Protein AF-A0A3Q8SM28-F1 (afdb_monomer_lite)

Sequence (86 aa):
GGGSRPRLSKEDLDNLQQQQEEQLGEPCGQELRLKINSRERMRMQDLNVAMDGLREVMPYAHGPSVRKLSKIATLLLARNYILMLN

Radius of gyration: 29.16 Å; chains: 1; bounding box: 51×29×84 Å

Secondary structure (DSSP, 8-state):
---PPPPPPHHHHHHHHHHHHHHT--HHHHHHHHHHHHHHHHHHHHHHHHHHHHHHTSTT--STTPPPPPHHHHHHHHHHHHHH--

InterPro domains:
  IPR011598 Myc-type, basic helix-loop-helix (bHLH) domain [PF00010] (33-85)
  IPR011598 Myc-type, basic helix-loop-helix (bHLH) domain [PS50888] (31-85)
  IPR011598 Myc-type, basic helix-loop-helix (bHLH) domain [SM00353] (37-85)
  IPR036638 Helix-loop-helix DNA-binding domain superfamily [G3DSA:4.10.280.10] (26-86)
  IPR036638 Helix-loop-helix DNA-binding domain superfamily [SSF47459] (30-85)
  IPR050359 Basic helix-loop-helix transcription factors [PTHR19290] (24-85)

pLDDT: mean 84.06, std 15.6, range [37.38, 98.56]

Organism: Lampetra planeri (NCBI:txid7750)

Foldseek 3Di:
DDDDDDDDDPVNVVVVVVVVVVVVPDPPPVVVVVVVVVVVVVVVVVVVVVLVVLLCPFPPSDDPPDDDDDSVRSVVRSVVVVVVVD

Structure (mmCIF, N/CA/C/O backbone):
data_AF-A0A3Q8SM28-F1
#
_entry.id   AF-A0A3Q8SM28-F1
#
loop_
_atom_site.group_PDB
_atom_site.id
_atom_site.type_symbol
_atom_site.label_atom_id
_atom_site.label_alt_id
_atom_site.label_comp_id
_atom_site.label_asym_id
_atom_site.label_entity_id
_atom_site.label_seq_id
_atom_site.pdbx_PDB_ins_code
_atom_site.Cartn_x
_atom_site.Cartn_y
_atom_site.Cartn_z
_atom_site.occupancy
_atom_site.B_iso_or_equiv
_atom_site.auth_seq_id
_atom_site.auth_comp_id
_atom_site.auth_asym_id
_atom_site.auth_atom_id
_atom_site.pdbx_PDB_model_num
ATOM 1 N N . GLY A 1 1 ? -15.661 -19.084 67.300 1.00 37.38 1 GLY A N 1
ATOM 2 C CA . GLY A 1 1 ? -16.991 -18.518 67.016 1.00 37.38 1 GLY A CA 1
ATOM 3 C C . GLY A 1 1 ? -16.988 -17.976 65.608 1.00 37.38 1 GLY A C 1
ATOM 4 O O . GLY A 1 1 ? -16.201 -17.083 65.332 1.00 37.38 1 GLY A O 1
ATOM 5 N N . GLY A 1 2 ? -17.769 -18.573 64.706 1.00 42.53 2 GLY A N 1
ATOM 6 C CA . GLY A 1 2 ? -17.872 -18.127 63.316 1.00 42.53 2 GLY A CA 1
ATOM 7 C C . GLY A 1 2 ? -18.866 -16.977 63.204 1.00 42.53 2 GLY A C 1
ATOM 8 O O . GLY A 1 2 ? -20.059 -17.178 63.414 1.00 42.53 2 GLY A O 1
ATOM 9 N N . GLY A 1 3 ? -18.377 -15.774 62.905 1.00 46.44 3 GLY A N 1
ATOM 10 C CA . GLY A 1 3 ? -19.232 -14.642 62.564 1.00 46.44 3 GLY A CA 1
ATOM 11 C C . GLY A 1 3 ? -19.911 -14.909 61.225 1.00 46.44 3 GLY A C 1
ATOM 12 O O . GLY A 1 3 ? -19.240 -14.988 60.196 1.00 46.44 3 GLY A O 1
ATOM 13 N N . SER A 1 4 ? -21.232 -15.076 61.237 1.00 54.66 4 SER A N 1
ATOM 14 C CA . SER A 1 4 ? -22.018 -15.116 60.005 1.00 54.66 4 SER A CA 1
ATOM 15 C C . SER A 1 4 ? -21.922 -13.747 59.342 1.00 54.66 4 SER A C 1
ATOM 17 O O . SER A 1 4 ? -22.335 -12.746 59.926 1.00 54.66 4 SER A O 1
ATOM 19 N N . ARG A 1 5 ? -21.332 -13.688 58.144 1.00 61.91 5 ARG A N 1
ATOM 20 C CA . ARG A 1 5 ? -21.337 -12.464 57.339 1.00 61.91 5 ARG A CA 1
ATOM 21 C C . ARG A 1 5 ? -22.794 -12.105 57.019 1.00 61.91 5 ARG A C 1
ATOM 23 O O . ARG A 1 5 ? -23.533 -13.000 56.602 1.00 61.91 5 ARG A O 1
ATOM 30 N N . PRO A 1 6 ? -23.216 -10.844 57.204 1.00 63.84 6 PRO A N 1
ATOM 31 C CA . PRO A 1 6 ? -24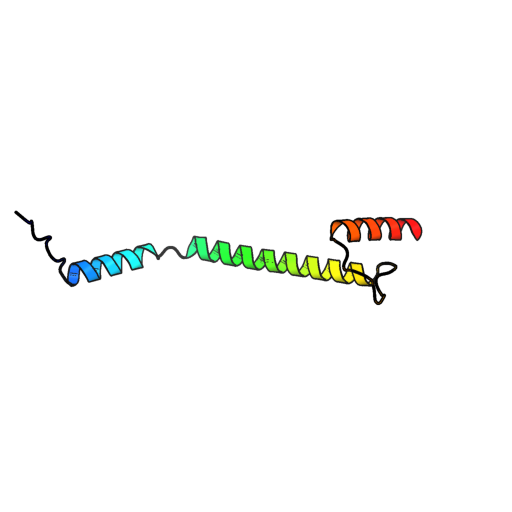.565 -10.434 56.848 1.00 63.84 6 PRO A CA 1
ATOM 32 C C . PRO A 1 6 ? -24.777 -10.655 55.346 1.00 63.84 6 PRO A C 1
ATOM 34 O O . PRO A 1 6 ? -23.937 -10.278 54.526 1.00 63.84 6 PRO A O 1
ATOM 37 N N . ARG A 1 7 ? -25.879 -11.324 54.988 1.00 75.06 7 ARG A N 1
ATOM 38 C CA . ARG A 1 7 ? -26.323 -11.440 53.594 1.00 75.06 7 ARG A CA 1
ATOM 39 C C . ARG A 1 7 ? -26.764 -10.047 53.155 1.00 75.06 7 ARG A C 1
ATOM 41 O O . ARG A 1 7 ? -27.648 -9.484 53.794 1.00 75.06 7 ARG A O 1
ATOM 48 N N . LEU A 1 8 ? -26.153 -9.512 52.097 1.00 78.94 8 LEU A N 1
ATOM 49 C CA . LEU A 1 8 ? -26.644 -8.286 51.470 1.00 78.94 8 LEU A CA 1
ATOM 50 C C . LEU A 1 8 ? -28.092 -8.500 51.024 1.00 78.94 8 LEU A C 1
ATOM 52 O O . LEU A 1 8 ? -28.449 -9.597 50.567 1.00 78.94 8 LEU A O 1
ATOM 56 N N . SER A 1 9 ? -28.918 -7.471 51.196 1.00 82.62 9 SER A N 1
ATOM 57 C CA . SER A 1 9 ? -30.289 -7.509 50.708 1.00 82.62 9 SER A CA 1
ATOM 58 C C . SER A 1 9 ? -30.288 -7.541 49.178 1.00 82.62 9 SER A C 1
ATOM 60 O O . SER A 1 9 ? -29.301 -7.204 48.521 1.00 82.62 9 SER A O 1
ATOM 62 N N . LYS A 1 10 ? -31.400 -7.989 48.593 1.00 82.12 10 LYS A N 1
ATOM 63 C CA . LYS A 1 10 ? -31.557 -7.989 47.136 1.00 82.12 10 LYS A CA 1
ATOM 64 C C . LYS A 1 10 ? -31.459 -6.565 46.568 1.00 82.12 10 LYS A C 1
ATOM 66 O O . LYS A 1 10 ? -30.830 -6.380 45.541 1.00 82.12 10 LYS A O 1
ATOM 71 N N . GLU A 1 11 ? -31.980 -5.585 47.303 1.00 83.81 11 GLU A N 1
ATOM 72 C CA . GLU A 1 11 ? -31.908 -4.158 46.973 1.00 83.81 11 GLU A CA 1
ATOM 73 C C . GLU A 1 11 ? -30.468 -3.635 46.991 1.00 83.81 11 GLU A C 1
ATOM 75 O O . GLU A 1 11 ? -30.083 -2.883 46.101 1.00 83.81 11 GLU A O 1
ATOM 80 N N . ASP A 1 12 ? -29.642 -4.072 47.948 1.00 86.12 12 ASP A N 1
ATOM 81 C CA . ASP A 1 12 ? -28.220 -3.714 47.964 1.00 86.12 12 ASP A CA 1
ATOM 82 C C . ASP A 1 12 ? -27.485 -4.312 46.760 1.00 86.12 12 ASP A C 1
ATOM 84 O O . ASP A 1 12 ? -26.649 -3.646 46.158 1.00 86.12 12 ASP A O 1
ATOM 88 N N . LEU A 1 13 ? -27.801 -5.559 46.387 1.00 82.69 13 LEU A N 1
ATOM 89 C CA . LEU A 1 13 ? -27.234 -6.203 45.198 1.00 82.69 13 LEU A CA 1
ATOM 90 C C . LEU A 1 13 ? -27.640 -5.474 43.914 1.00 82.69 13 LEU A C 1
ATOM 92 O O . LEU A 1 13 ? -26.786 -5.233 43.063 1.00 82.69 13 LEU A O 1
ATOM 96 N N . ASP A 1 14 ? -28.915 -5.105 43.803 1.00 82.19 14 ASP A N 1
ATOM 97 C CA . ASP A 1 14 ? -29.459 -4.390 42.650 1.00 82.19 14 ASP A CA 1
ATOM 98 C C . ASP A 1 14 ? -28.859 -2.971 42.553 1.00 82.19 14 ASP A C 1
ATOM 100 O O . ASP A 1 14 ? -28.464 -2.548 41.467 1.00 82.19 14 ASP A O 1
ATOM 104 N N . ASN A 1 15 ? -28.671 -2.274 43.682 1.00 83.62 15 ASN A N 1
ATOM 105 C CA . ASN A 1 15 ? -27.971 -0.984 43.737 1.00 83.62 15 ASN A CA 1
ATOM 106 C C . ASN A 1 15 ? -26.485 -1.106 43.382 1.00 83.62 15 ASN A C 1
ATOM 108 O O . ASN A 1 15 ? -25.969 -0.263 42.657 1.00 83.62 15 ASN A O 1
ATOM 112 N N . LEU A 1 16 ? -25.785 -2.142 43.856 1.00 79.94 16 LEU A N 1
ATOM 113 C CA . LEU A 1 16 ? -24.387 -2.404 43.484 1.00 79.94 16 LEU A CA 1
ATOM 114 C C . LEU A 1 16 ? -24.245 -2.711 41.991 1.00 79.94 16 LEU A C 1
ATOM 116 O O . LEU A 1 16 ? -23.252 -2.321 41.373 1.00 79.94 16 LEU A O 1
ATOM 120 N N . GLN A 1 17 ? -25.228 -3.403 41.419 1.00 75.50 17 GLN A N 1
ATOM 121 C CA . GLN A 1 17 ? -25.264 -3.701 39.996 1.00 75.50 17 GLN A CA 1
ATOM 122 C C . GLN A 1 17 ? -25.538 -2.433 39.176 1.00 75.50 17 GLN A C 1
ATOM 124 O O . GLN A 1 17 ? -24.801 -2.167 38.229 1.00 75.50 17 GLN A O 1
ATOM 129 N N . GLN A 1 18 ? -26.480 -1.586 39.606 1.00 72.94 18 GLN A N 1
ATOM 130 C CA . GLN A 1 18 ? -26.708 -0.266 39.003 1.00 72.94 18 GLN A CA 1
ATOM 131 C C . GLN A 1 18 ? -25.485 0.655 39.126 1.00 72.94 18 GLN A C 1
ATOM 133 O O . GLN A 1 18 ? -25.118 1.308 38.155 1.00 72.94 18 GLN A O 1
ATOM 138 N N . GLN A 1 19 ? -24.774 0.644 40.258 1.00 70.00 19 GLN A N 1
ATOM 139 C CA . GLN A 1 19 ? -23.532 1.409 40.436 1.00 70.00 19 GLN A CA 1
ATOM 140 C C . GLN A 1 19 ? -22.376 0.905 39.556 1.00 70.00 19 GLN A C 1
ATOM 142 O O . GLN A 1 19 ? -21.494 1.683 39.184 1.00 70.00 19 GLN A O 1
ATOM 147 N N . GLN A 1 20 ? -22.333 -0.393 39.233 1.00 60.69 20 GLN A N 1
ATOM 148 C CA . GLN A 1 20 ? -21.382 -0.930 38.252 1.00 60.69 20 GLN A CA 1
ATOM 149 C C . GLN A 1 20 ? -21.761 -0.545 36.820 1.00 60.69 20 GLN A C 1
ATOM 151 O O . GLN A 1 20 ? -20.871 -0.253 36.021 1.00 60.69 20 GLN A O 1
ATOM 156 N N . GLU A 1 21 ? -23.055 -0.505 36.503 1.00 61.28 21 GLU A N 1
ATOM 157 C CA . GLU A 1 21 ? -23.559 -0.078 35.195 1.00 61.28 21 GLU A CA 1
ATOM 158 C C . GLU A 1 21 ? -23.364 1.432 34.963 1.00 61.28 21 GLU A C 1
ATOM 160 O O . GLU A 1 21 ? -22.942 1.823 33.874 1.00 61.28 21 GLU A O 1
ATOM 165 N N . GLU A 1 22 ? -23.539 2.279 35.984 1.00 60.19 22 GLU A N 1
ATOM 166 C CA . GLU A 1 22 ? -23.257 3.723 35.904 1.00 60.19 22 GLU A CA 1
ATOM 167 C C . GLU A 1 22 ? -21.759 4.035 35.734 1.00 60.19 22 GLU A C 1
ATOM 169 O O . GLU A 1 22 ? -21.400 4.990 35.045 1.00 60.19 22 GLU A O 1
ATOM 174 N N . GLN A 1 23 ? -20.853 3.213 36.279 1.00 54.41 23 GLN A N 1
ATOM 175 C CA . GLN A 1 23 ? -19.402 3.400 36.108 1.00 54.41 23 GLN A CA 1
ATOM 176 C C . GLN A 1 23 ? -18.868 2.977 34.729 1.00 54.41 23 GLN A C 1
ATOM 1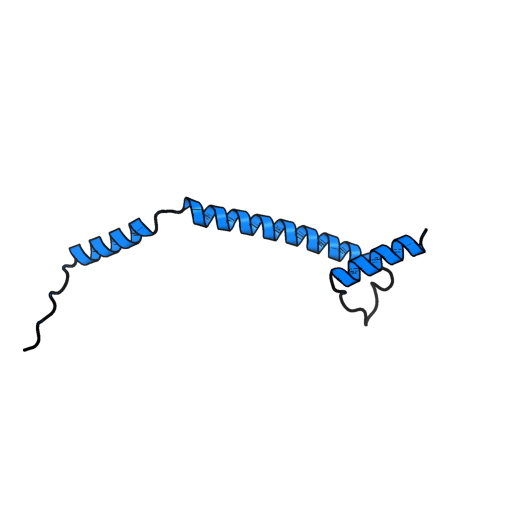78 O O . GLN A 1 23 ? -17.744 3.333 34.368 1.00 54.41 23 GLN A O 1
ATOM 183 N N . LEU A 1 24 ? -19.664 2.270 33.922 1.00 53.19 24 LEU A N 1
ATOM 184 C CA . LEU A 1 24 ? -19.377 2.019 32.501 1.00 53.19 24 LEU A CA 1
ATOM 185 C C . LEU A 1 24 ? -19.815 3.190 31.597 1.00 53.19 24 LEU A C 1
ATOM 187 O O . LEU A 1 24 ? -19.604 3.152 30.383 1.00 53.19 24 LEU A O 1
ATOM 191 N N . GLY A 1 25 ? -20.385 4.243 32.187 1.00 53.97 25 GLY A N 1
ATOM 192 C CA . GLY A 1 25 ? -20.991 5.394 31.526 1.00 53.97 25 GLY A CA 1
ATOM 193 C C . GLY A 1 25 ? -20.052 6.518 31.084 1.00 53.97 25 GLY A C 1
ATOM 194 O O . GLY A 1 25 ? -20.475 7.664 31.100 1.00 53.97 25 GLY A O 1
ATOM 195 N N . GLU A 1 26 ? -18.831 6.237 30.615 1.00 56.91 26 GLU A N 1
ATOM 196 C CA . GLU A 1 26 ? -18.047 7.238 29.858 1.00 56.91 26 GLU A CA 1
ATOM 197 C C . GLU A 1 26 ? -17.662 6.715 28.458 1.00 56.91 26 GLU A C 1
ATOM 199 O O . GLU A 1 26 ? -16.528 6.278 28.219 1.00 56.91 26 GLU A O 1
ATOM 204 N N . PRO A 1 27 ? -18.593 6.768 27.481 1.00 55.66 27 PRO A N 1
ATOM 205 C CA . PRO A 1 27 ? -18.349 6.309 26.113 1.00 55.66 27 PRO A CA 1
ATOM 206 C C . PRO A 1 27 ? -17.375 7.209 25.336 1.00 55.66 27 PRO A C 1
ATOM 208 O O . PRO A 1 27 ? -16.844 6.814 24.297 1.00 55.66 27 PRO A O 1
ATOM 211 N N . CYS A 1 28 ? -17.105 8.424 25.817 1.00 62.75 28 CYS A N 1
ATOM 212 C CA . CYS A 1 28 ? -16.536 9.469 24.972 1.00 62.75 28 CYS A CA 1
ATOM 213 C C . CYS A 1 28 ? -15.073 9.191 24.569 1.00 62.75 28 CYS A C 1
ATOM 215 O O . CYS A 1 28 ? -14.685 9.363 23.411 1.00 62.75 28 CYS A O 1
ATOM 217 N N . GLY A 1 29 ? -14.253 8.682 25.496 1.00 75.88 29 GLY A N 1
ATOM 218 C CA . GLY A 1 29 ? -12.831 8.431 25.241 1.00 75.88 29 GLY A CA 1
ATOM 219 C C . GLY A 1 29 ? -12.549 7.125 24.492 1.00 75.88 29 GLY A C 1
ATOM 220 O O . GLY A 1 29 ? -11.701 7.083 23.595 1.00 75.88 29 GLY A O 1
ATOM 221 N N . GLN A 1 30 ? -13.242 6.041 24.848 1.00 86.19 30 GLN A N 1
ATOM 222 C CA . GLN A 1 30 ? -12.992 4.724 24.252 1.00 86.19 30 GLN A CA 1
ATOM 223 C C . GLN A 1 30 ? -13.493 4.656 22.808 1.00 86.19 30 GLN A C 1
ATOM 225 O O . GLN A 1 30 ? -12.768 4.182 21.930 1.00 86.19 30 GLN A O 1
ATOM 230 N N . GLU A 1 31 ? -14.679 5.197 22.531 1.00 88.00 31 GLU A N 1
ATOM 231 C CA . GLU A 1 31 ? -15.238 5.209 21.182 1.00 88.00 31 GLU A CA 1
ATOM 232 C C . GLU A 1 31 ? -14.397 6.073 20.231 1.00 88.00 31 GLU A C 1
ATOM 234 O O . GLU A 1 31 ? -14.104 5.664 19.104 1.00 88.00 31 GLU A O 1
ATOM 239 N N . LEU A 1 32 ? -13.915 7.231 20.700 1.00 91.12 32 L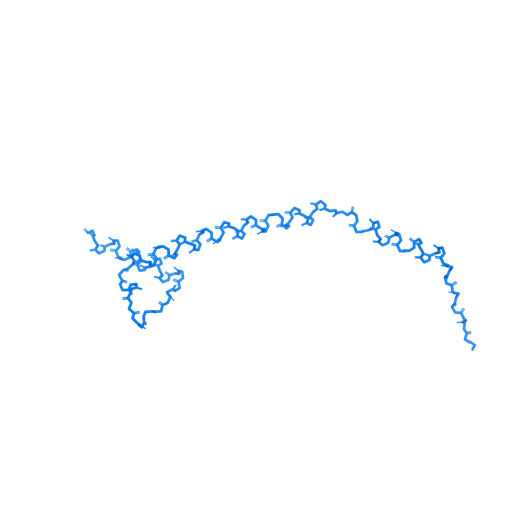EU A N 1
ATOM 240 C CA . LEU A 1 32 ? -13.007 8.080 19.930 1.00 91.12 32 LEU A CA 1
ATOM 241 C C . LEU A 1 32 ? -11.689 7.360 19.608 1.00 91.12 32 LEU A C 1
ATOM 243 O O . LEU A 1 32 ? -11.239 7.385 18.459 1.00 91.12 32 LEU A O 1
ATOM 247 N N . ARG A 1 33 ? -11.088 6.664 20.584 1.00 93.69 33 ARG A N 1
ATOM 248 C CA . ARG A 1 33 ? -9.878 5.852 20.356 1.00 93.69 33 ARG A CA 1
ATOM 249 C C . ARG A 1 33 ? -10.118 4.761 19.313 1.00 93.69 33 ARG A C 1
ATOM 251 O O . ARG A 1 33 ? -9.281 4.573 18.430 1.00 93.69 33 ARG A O 1
ATOM 258 N N . LEU A 1 34 ? -11.255 4.065 19.374 1.00 94.94 34 LEU A N 1
ATOM 259 C CA . LEU A 1 34 ? -11.617 3.037 18.393 1.00 94.94 34 LEU A CA 1
ATOM 260 C C . LEU A 1 34 ? -11.810 3.626 16.988 1.00 94.94 34 LEU A C 1
ATOM 262 O O . LEU A 1 34 ? -11.275 3.068 16.025 1.00 94.94 34 LEU A O 1
ATOM 266 N N . LYS A 1 35 ? -12.492 4.773 16.867 1.00 95.31 35 LYS A N 1
ATOM 267 C CA . LYS A 1 35 ? -12.671 5.496 15.594 1.00 95.31 35 LYS A CA 1
ATOM 268 C C . LYS A 1 35 ? -11.329 5.907 14.984 1.00 95.31 35 LYS A C 1
ATOM 270 O O . LYS A 1 35 ? -11.090 5.646 13.804 1.00 95.31 35 LYS A O 1
ATOM 275 N N . ILE A 1 36 ? -10.427 6.480 15.785 1.00 96.38 36 ILE A N 1
ATOM 276 C CA . ILE A 1 36 ? -9.084 6.884 15.336 1.00 96.38 36 ILE A CA 1
ATOM 277 C C . ILE A 1 36 ? -8.274 5.667 14.876 1.00 96.38 36 ILE A C 1
ATOM 279 O O . ILE A 1 36 ? -7.716 5.687 13.779 1.00 96.38 36 ILE A O 1
ATOM 283 N N . ASN A 1 37 ? -8.253 4.591 15.665 1.00 97.75 37 ASN A N 1
ATOM 284 C CA . ASN A 1 37 ? -7.524 3.371 15.317 1.00 97.75 37 ASN A CA 1
ATOM 285 C C . ASN A 1 37 ? -8.051 2.732 14.030 1.00 97.75 37 ASN A C 1
ATOM 287 O O . ASN A 1 37 ? -7.268 2.247 13.216 1.00 97.75 37 ASN A O 1
ATOM 291 N N . SER A 1 38 ? -9.372 2.730 13.832 1.00 98.00 38 SER A N 1
ATOM 292 C CA . SER A 1 38 ? -9.978 2.227 12.599 1.00 98.00 38 SER A CA 1
ATOM 293 C C . SER A 1 38 ? -9.534 3.042 11.385 1.00 98.00 38 SER A C 1
ATOM 295 O O . SER A 1 38 ? -9.091 2.478 10.385 1.00 98.00 38 SER A O 1
ATOM 297 N N . ARG A 1 39 ? -9.557 4.375 11.503 1.00 98.19 39 ARG A N 1
ATOM 298 C CA . ARG A 1 39 ? -9.109 5.280 10.439 1.00 98.19 39 ARG A CA 1
ATOM 299 C C . ARG A 1 39 ? -7.637 5.074 10.081 1.00 98.19 39 ARG A C 1
ATOM 301 O O . ARG A 1 39 ? -7.308 5.001 8.902 1.00 98.19 39 ARG A O 1
ATOM 308 N N . GLU A 1 40 ? -6.757 4.947 11.073 1.00 98.44 40 GLU A N 1
ATOM 309 C CA . GLU A 1 40 ? -5.327 4.730 10.815 1.00 98.44 40 GLU A CA 1
ATOM 310 C C . GLU A 1 40 ? -5.055 3.353 10.201 1.00 98.44 40 GLU A C 1
ATOM 312 O O . GLU A 1 40 ? -4.228 3.235 9.296 1.00 98.44 40 GLU A O 1
ATOM 317 N N . ARG A 1 41 ? -5.794 2.313 10.615 1.00 98.56 41 ARG A N 1
ATOM 318 C CA . ARG A 1 41 ? -5.729 1.007 9.943 1.00 98.56 41 ARG A CA 1
ATOM 319 C C . ARG A 1 41 ? -6.091 1.120 8.469 1.00 98.56 41 ARG A C 1
ATOM 321 O O . ARG A 1 41 ? -5.394 0.528 7.649 1.00 98.56 41 ARG A O 1
ATOM 328 N N . MET A 1 42 ? -7.125 1.890 8.136 1.00 98.25 42 MET A N 1
ATOM 329 C CA . MET A 1 42 ? -7.532 2.079 6.744 1.00 98.25 42 MET A CA 1
ATOM 330 C C . MET A 1 42 ? -6.476 2.816 5.931 1.00 98.25 42 MET A C 1
ATOM 332 O O . MET A 1 42 ? -6.045 2.313 4.899 1.00 98.25 42 MET A O 1
ATOM 336 N N . ARG A 1 43 ? -5.936 3.910 6.469 1.00 98.44 43 ARG A N 1
ATOM 337 C CA . ARG A 1 43 ? -4.809 4.621 5.854 1.00 98.44 43 ARG A CA 1
ATOM 338 C C . ARG A 1 43 ? -3.607 3.702 5.600 1.00 98.44 43 ARG A C 1
ATOM 340 O O . ARG A 1 43 ? -2.981 3.765 4.543 1.00 98.44 43 ARG A O 1
ATOM 347 N N . MET A 1 44 ? -3.273 2.836 6.558 1.00 98.44 44 MET A N 1
ATOM 348 C CA . MET A 1 44 ? -2.182 1.871 6.400 1.00 98.44 44 MET A CA 1
ATOM 349 C C . MET A 1 44 ? -2.502 0.767 5.389 1.00 98.44 44 MET A C 1
ATOM 351 O O . MET A 1 44 ? -1.585 0.276 4.728 1.00 98.44 44 MET A O 1
ATOM 355 N N . GLN A 1 45 ? -3.769 0.370 5.257 1.00 98.38 45 GLN A N 1
ATOM 356 C CA . GLN A 1 45 ? -4.212 -0.564 4.226 1.00 98.38 45 GLN A CA 1
ATOM 357 C C . GLN A 1 45 ? -4.038 0.045 2.834 1.00 98.38 45 GLN A C 1
ATOM 359 O O . GLN A 1 45 ? -3.417 -0.602 1.993 1.00 98.38 45 GLN A O 1
ATOM 364 N N . ASP A 1 46 ? -4.457 1.293 2.623 1.00 98.19 46 ASP A N 1
ATOM 365 C CA . ASP A 1 46 ? -4.274 2.000 1.348 1.00 98.19 46 ASP A CA 1
ATOM 366 C C . ASP A 1 46 ? -2.790 2.101 0.970 1.00 98.19 46 ASP A C 1
ATOM 368 O O . ASP A 1 46 ? -2.396 1.811 -0.161 1.00 98.19 46 ASP A O 1
ATOM 372 N N . LEU A 1 47 ? -1.928 2.415 1.944 1.00 98.12 47 LEU A N 1
ATOM 373 C CA . LEU A 1 47 ? -0.478 2.421 1.740 1.00 98.12 47 LEU A CA 1
ATOM 374 C C . LEU A 1 47 ? 0.061 1.036 1.350 1.00 98.12 47 LEU A C 1
ATOM 376 O O . LEU A 1 47 ? 0.948 0.927 0.504 1.00 98.12 47 LEU A O 1
ATOM 380 N N . ASN A 1 48 ? -0.439 -0.032 1.976 1.00 97.25 48 ASN A N 1
ATOM 381 C CA . ASN A 1 48 ? -0.020 -1.391 1.640 1.00 97.25 48 ASN A CA 1
ATOM 382 C C . ASN A 1 48 ? -0.475 -1.788 0.229 1.00 97.25 48 ASN A C 1
ATOM 384 O O . ASN A 1 48 ? 0.309 -2.422 -0.474 1.00 97.25 48 ASN A O 1
ATOM 388 N N . VAL A 1 49 ? -1.675 -1.378 -0.190 1.00 97.81 49 VAL A N 1
ATOM 389 C CA . VAL A 1 49 ? -2.182 -1.580 -1.556 1.00 97.81 49 VAL A CA 1
ATOM 390 C C . VAL A 1 49 ? -1.288 -0.863 -2.566 1.00 97.81 49 VAL A C 1
ATOM 392 O O . VAL A 1 49 ? -0.828 -1.487 -3.518 1.00 97.81 49 VAL A O 1
ATOM 395 N N . ALA A 1 50 ? -0.939 0.403 -2.323 1.00 97.75 50 ALA A N 1
ATOM 396 C CA . ALA A 1 50 ? -0.007 1.137 -3.180 1.00 97.75 50 ALA A CA 1
ATOM 397 C C . ALA A 1 50 ? 1.383 0.474 -3.240 1.00 97.75 50 ALA A C 1
ATOM 399 O O . ALA A 1 50 ? 1.984 0.376 -4.308 1.00 97.75 50 ALA A O 1
ATOM 400 N N . MET A 1 51 ? 1.889 -0.032 -2.108 1.00 97.50 51 MET A N 1
ATOM 401 C CA . MET A 1 51 ? 3.150 -0.783 -2.066 1.00 97.50 51 MET A CA 1
ATOM 402 C C . MET A 1 51 ? 3.079 -2.107 -2.833 1.00 97.50 51 MET A C 1
ATOM 404 O O . MET A 1 51 ? 4.096 -2.540 -3.367 1.00 97.50 51 MET A O 1
ATOM 408 N N . ASP A 1 52 ? 1.927 -2.776 -2.865 1.00 95.19 52 ASP A N 1
ATOM 409 C CA . ASP A 1 52 ? 1.727 -3.983 -3.669 1.00 95.19 52 ASP A CA 1
ATOM 410 C C . ASP A 1 52 ? 1.658 -3.649 -5.164 1.00 95.19 52 ASP A C 1
ATOM 412 O O . ASP A 1 52 ? 2.385 -4.272 -5.933 1.00 95.19 52 ASP A O 1
ATOM 416 N N . GLY A 1 53 ? 0.950 -2.586 -5.556 1.00 95.56 53 GLY A N 1
ATOM 417 C CA . GLY A 1 53 ? 0.985 -2.079 -6.934 1.00 95.56 53 GLY A CA 1
ATOM 418 C C . GLY A 1 53 ? 2.396 -1.684 -7.389 1.00 95.56 53 GLY A C 1
ATOM 419 O O . GLY A 1 53 ? 2.798 -1.977 -8.512 1.00 95.56 53 GLY A O 1
ATOM 420 N N . LEU A 1 54 ? 3.213 -1.110 -6.495 1.00 95.94 54 LEU A N 1
ATOM 421 C CA . LEU A 1 54 ? 4.625 -0.848 -6.786 1.00 95.94 54 LEU A CA 1
ATOM 422 C C . LEU A 1 54 ? 5.393 -2.143 -7.077 1.00 95.94 54 LEU A C 1
ATOM 424 O O . LEU A 1 54 ? 6.233 -2.153 -7.970 1.00 95.94 54 LEU A O 1
ATOM 428 N N . ARG A 1 55 ? 5.127 -3.233 -6.345 1.00 95.19 55 ARG A N 1
ATOM 429 C CA . ARG A 1 55 ? 5.806 -4.519 -6.574 1.00 95.19 55 ARG A CA 1
ATOM 430 C C . ARG A 1 55 ? 5.468 -5.107 -7.933 1.00 95.19 55 ARG A C 1
ATOM 432 O O . ARG A 1 55 ? 6.352 -5.711 -8.519 1.00 95.19 55 ARG A O 1
ATOM 439 N N . GLU A 1 56 ? 4.245 -4.932 -8.420 1.00 92.94 56 GLU A N 1
ATOM 440 C CA . GLU A 1 56 ? 3.813 -5.464 -9.719 1.00 92.94 56 GLU A CA 1
ATOM 441 C C . GLU A 1 56 ? 4.588 -4.854 -10.889 1.00 92.94 56 GLU A C 1
ATOM 443 O O . GLU A 1 56 ? 4.859 -5.537 -11.869 1.00 92.94 56 GLU A O 1
ATOM 448 N N . VAL A 1 57 ? 5.007 -3.593 -10.769 1.00 93.12 57 VAL A N 1
ATOM 449 C CA . VAL A 1 57 ? 5.763 -2.895 -11.820 1.00 93.12 57 VAL A CA 1
ATOM 450 C C . VAL A 1 57 ? 7.284 -3.026 -11.675 1.00 93.12 57 VAL A C 1
ATOM 452 O O . VAL A 1 57 ? 8.028 -2.468 -12.482 1.00 93.12 57 VAL A O 1
ATOM 455 N N .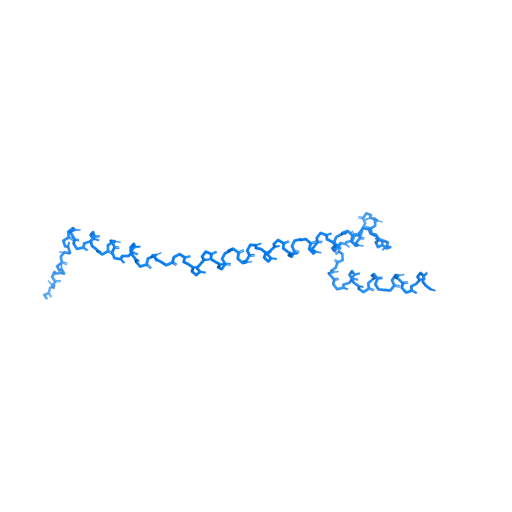 MET A 1 58 ? 7.778 -3.732 -10.650 1.00 91.69 58 MET A N 1
ATOM 456 C CA . MET A 1 58 ? 9.216 -3.941 -10.461 1.00 91.69 58 MET A CA 1
ATOM 457 C C . MET A 1 58 ? 9.782 -4.986 -11.433 1.00 91.69 58 MET A C 1
ATOM 459 O O . MET A 1 58 ? 9.110 -5.964 -11.773 1.00 91.69 58 MET A O 1
ATOM 463 N N . PRO A 1 59 ? 11.063 -4.862 -11.825 1.00 86.62 59 PRO A N 1
ATOM 464 C CA . PRO A 1 59 ? 11.743 -5.931 -12.543 1.00 86.62 59 PRO A CA 1
ATOM 465 C C . PRO A 1 59 ? 11.759 -7.213 -11.694 1.00 86.62 59 PRO A C 1
ATOM 467 O O . PRO A 1 59 ? 11.943 -7.165 -10.476 1.00 86.62 59 PRO A O 1
ATOM 470 N N . TYR A 1 60 ? 11.573 -8.363 -12.348 1.00 83.69 60 TYR A N 1
ATOM 471 C CA . TYR A 1 60 ? 11.496 -9.690 -11.714 1.00 83.69 60 TYR A CA 1
ATOM 472 C C . TYR A 1 60 ? 10.303 -9.897 -10.765 1.00 83.69 60 TYR A C 1
ATOM 474 O O . TYR A 1 60 ? 10.327 -10.820 -9.954 1.00 83.69 60 TYR A O 1
ATOM 482 N N . ALA A 1 61 ? 9.247 -9.083 -10.865 1.00 79.62 61 ALA A N 1
ATOM 483 C CA . ALA A 1 61 ? 8.023 -9.252 -10.076 1.00 79.62 61 ALA A CA 1
ATOM 484 C C . ALA A 1 61 ? 7.236 -10.531 -10.411 1.00 79.62 61 ALA A C 1
ATOM 486 O O . ALA A 1 61 ? 6.479 -11.036 -9.581 1.00 79.62 61 ALA A O 1
ATOM 487 N N . HIS A 1 62 ? 7.422 -11.071 -11.617 1.00 78.88 62 HIS A N 1
ATOM 488 C CA . HIS A 1 62 ? 6.674 -12.214 -12.122 1.00 78.88 62 HIS A CA 1
ATOM 489 C C . HIS A 1 62 ? 7.608 -13.401 -12.352 1.00 78.88 62 HIS A C 1
ATOM 491 O O . HIS A 1 62 ? 8.542 -13.338 -13.148 1.00 78.88 62 HIS A O 1
ATOM 497 N N . GLY A 1 63 ? 7.353 -14.496 -11.643 1.00 77.12 63 GLY A N 1
ATOM 498 C CA . GLY A 1 63 ? 8.061 -15.752 -11.836 1.00 77.12 63 GLY A CA 1
ATOM 499 C C . GLY A 1 63 ? 7.640 -16.794 -10.801 1.00 77.12 63 GLY A C 1
ATOM 500 O O . GLY A 1 63 ? 7.306 -16.431 -9.672 1.00 77.12 63 GLY A O 1
ATOM 501 N N . PRO A 1 64 ? 7.679 -18.091 -11.145 1.00 75.25 64 PRO A N 1
ATOM 502 C CA . PRO A 1 64 ? 7.181 -19.174 -10.290 1.00 75.25 64 PRO A CA 1
ATOM 503 C C . PRO A 1 64 ? 7.936 -19.317 -8.957 1.00 75.25 64 PRO A C 1
ATOM 505 O O . PRO A 1 64 ? 7.471 -20.008 -8.057 1.00 75.25 64 PRO A O 1
ATOM 508 N N . SER A 1 65 ? 9.091 -18.661 -8.809 1.00 80.00 65 SER A N 1
ATOM 509 C CA . SER A 1 65 ? 9.914 -18.678 -7.590 1.00 80.00 65 SER A CA 1
ATOM 510 C C . SER A 1 65 ? 10.082 -17.297 -6.946 1.00 80.00 65 SER A C 1
ATOM 512 O O . SER A 1 65 ? 10.851 -17.149 -5.992 1.00 80.00 65 SER A O 1
ATOM 514 N N . VAL A 1 66 ? 9.386 -16.275 -7.451 1.00 82.25 66 VAL A N 1
ATOM 515 C CA . VAL A 1 66 ? 9.499 -14.906 -6.938 1.00 82.25 66 VAL A CA 1
ATOM 516 C C . VAL A 1 66 ? 8.748 -14.807 -5.614 1.00 82.25 66 VAL A C 1
ATOM 518 O O . VAL A 1 66 ? 7.553 -15.077 -5.525 1.00 82.25 66 VAL A O 1
ATOM 521 N N . ARG A 1 67 ? 9.465 -14.419 -4.554 1.00 85.62 67 ARG A N 1
ATOM 522 C CA . ARG A 1 67 ? 8.887 -14.199 -3.222 1.00 85.62 67 ARG A CA 1
ATOM 523 C C . ARG A 1 67 ? 8.562 -12.725 -3.011 1.00 85.62 67 ARG A C 1
ATOM 525 O O . ARG A 1 67 ? 9.285 -11.851 -3.483 1.00 85.62 67 ARG A O 1
ATOM 532 N N . LYS A 1 68 ? 7.514 -12.451 -2.225 1.00 89.06 68 LYS A N 1
ATOM 533 C CA . LYS A 1 68 ? 7.128 -11.084 -1.848 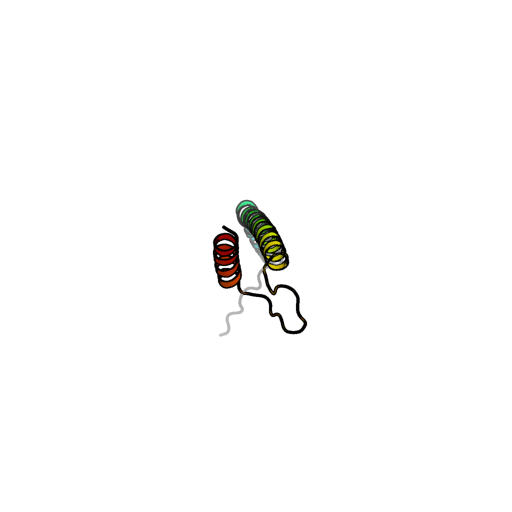1.00 89.06 68 LYS A CA 1
ATOM 534 C C . LYS A 1 68 ? 8.272 -10.398 -1.096 1.00 89.06 68 LYS A C 1
ATOM 536 O O . LYS A 1 68 ? 8.677 -10.839 -0.021 1.00 89.06 68 LYS A O 1
ATOM 541 N N . LEU A 1 69 ? 8.775 -9.302 -1.661 1.00 92.25 69 LEU A N 1
ATOM 542 C CA . LEU A 1 69 ? 9.834 -8.501 -1.052 1.00 92.25 69 LEU A CA 1
ATOM 543 C C . LEU A 1 69 ? 9.325 -7.739 0.179 1.00 92.25 69 LEU A C 1
ATOM 545 O O . LEU A 1 69 ? 8.190 -7.244 0.218 1.00 92.25 69 LEU A O 1
ATOM 549 N N . SER A 1 70 ? 10.206 -7.568 1.168 1.00 95.69 70 SER A N 1
ATOM 550 C CA . SER A 1 70 ? 9.945 -6.696 2.318 1.00 95.69 70 SER A CA 1
ATOM 551 C C . SER A 1 70 ? 9.721 -5.245 1.869 1.00 95.69 70 SER A C 1
ATOM 553 O O . SER A 1 70 ? 10.109 -4.853 0.765 1.00 95.69 70 SER A O 1
ATOM 555 N N . LYS A 1 71 ? 9.086 -4.420 2.715 1.00 96.31 71 LYS A N 1
ATOM 556 C CA . LYS A 1 71 ? 8.821 -3.004 2.393 1.00 96.31 71 LYS A CA 1
ATOM 557 C C . LYS A 1 71 ? 10.111 -2.246 2.066 1.00 96.31 71 LYS A C 1
ATOM 559 O O . LYS A 1 71 ? 10.173 -1.579 1.042 1.00 96.31 71 LYS A O 1
ATOM 564 N N . ILE A 1 72 ? 11.151 -2.419 2.884 1.00 97.75 72 ILE A N 1
ATOM 565 C CA . ILE A 1 72 ? 12.451 -1.775 2.662 1.00 97.75 72 ILE A CA 1
ATOM 566 C C . ILE A 1 72 ? 13.124 -2.268 1.375 1.00 97.75 72 ILE A C 1
ATOM 568 O O . ILE A 1 72 ? 13.584 -1.452 0.584 1.00 97.75 72 ILE A O 1
ATOM 572 N N . ALA A 1 73 ? 13.114 -3.579 1.112 1.00 95.75 73 ALA A N 1
ATOM 573 C CA . ALA A 1 73 ? 13.712 -4.134 -0.101 1.00 95.75 73 ALA A CA 1
ATOM 574 C C . ALA A 1 73 ? 12.988 -3.647 -1.365 1.00 95.75 73 ALA A C 1
ATOM 576 O O . ALA A 1 73 ? 13.638 -3.320 -2.351 1.00 95.75 73 ALA A O 1
ATOM 577 N N . THR A 1 74 ? 11.656 -3.533 -1.308 1.00 96.12 74 THR A N 1
ATOM 578 C CA . THR A 1 74 ? 10.837 -2.993 -2.407 1.00 96.12 74 THR A CA 1
ATOM 579 C C . THR A 1 74 ? 11.236 -1.548 -2.726 1.00 96.12 74 THR A C 1
ATOM 581 O O . THR A 1 74 ? 11.457 -1.221 -3.886 1.00 96.12 74 THR A O 1
ATOM 584 N N . LEU A 1 75 ? 11.393 -0.694 -1.706 1.00 97.44 75 LEU A N 1
ATOM 585 C CA . LEU A 1 75 ? 11.789 0.709 -1.889 1.00 97.44 75 LEU A CA 1
ATOM 586 C C . LEU A 1 75 ? 13.212 0.854 -2.444 1.00 97.44 75 LEU A C 1
ATOM 588 O O . LEU A 1 75 ? 13.446 1.671 -3.334 1.00 97.44 75 LEU A O 1
ATOM 592 N N . LEU A 1 76 ? 14.160 0.056 -1.943 1.00 96.81 76 LEU A N 1
ATOM 593 C CA . LEU A 1 76 ? 15.537 0.052 -2.443 1.00 96.81 76 LEU A CA 1
ATOM 594 C C . LEU A 1 76 ? 15.600 -0.388 -3.909 1.00 96.81 76 LEU A C 1
ATOM 596 O O . LEU A 1 76 ? 16.273 0.257 -4.714 1.00 96.81 76 LEU A O 1
ATOM 600 N N . LEU A 1 77 ? 14.872 -1.452 -4.258 1.00 95.12 77 LEU A N 1
ATOM 601 C CA . LEU A 1 77 ? 14.798 -1.945 -5.629 1.00 95.12 77 LEU A CA 1
ATOM 602 C C . LEU A 1 77 ? 14.174 -0.900 -6.559 1.00 95.12 77 LEU A C 1
ATOM 604 O O . LEU A 1 77 ? 14.758 -0.607 -7.596 1.00 95.12 77 LEU A O 1
ATOM 608 N N . ALA A 1 78 ? 13.057 -0.287 -6.161 1.00 96.12 78 ALA A N 1
ATOM 609 C CA . ALA A 1 78 ? 12.398 0.758 -6.943 1.00 96.12 78 ALA A CA 1
ATOM 610 C C . ALA A 1 78 ? 13.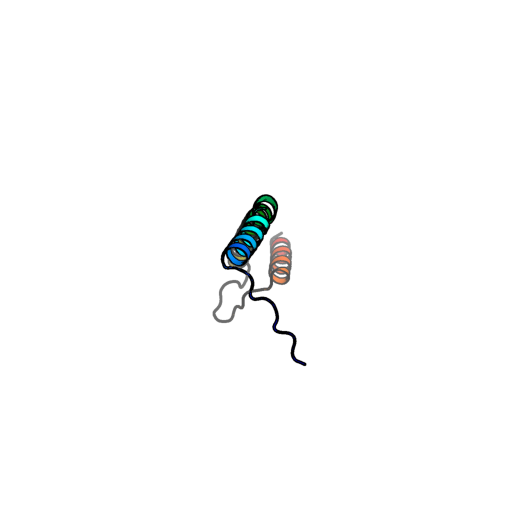319 1.956 -7.200 1.00 96.12 78 ALA A C 1
ATOM 612 O O . ALA A 1 78 ? 13.437 2.413 -8.336 1.00 96.12 78 ALA A O 1
ATOM 613 N N . ARG A 1 79 ? 14.033 2.431 -6.170 1.00 96.44 79 ARG A N 1
ATOM 614 C CA . ARG A 1 79 ? 15.007 3.521 -6.315 1.00 96.44 79 ARG A CA 1
ATOM 615 C C . ARG A 1 79 ? 16.099 3.169 -7.324 1.00 96.44 79 ARG A C 1
ATOM 617 O O . ARG A 1 79 ? 16.408 3.978 -8.193 1.00 96.44 79 ARG A O 1
ATOM 624 N N . ASN A 1 80 ? 16.696 1.986 -7.198 1.00 95.50 80 ASN A N 1
ATOM 625 C CA . ASN A 1 80 ? 17.770 1.558 -8.093 1.00 95.50 80 ASN A CA 1
ATOM 626 C C . ASN A 1 80 ? 17.264 1.337 -9.521 1.00 95.50 80 ASN A C 1
ATOM 628 O O . ASN A 1 80 ? 17.972 1.657 -10.468 1.00 95.50 80 ASN A O 1
ATOM 632 N N . TYR A 1 81 ? 16.035 0.842 -9.672 1.00 95.31 81 TYR A N 1
ATOM 633 C CA . TYR A 1 81 ? 15.409 0.658 -10.973 1.00 95.31 81 TYR A CA 1
ATOM 634 C C . TYR A 1 81 ? 15.197 1.993 -11.694 1.00 95.31 81 TYR A C 1
ATOM 636 O O . TYR A 1 81 ? 15.600 2.118 -12.844 1.00 95.31 81 TYR A O 1
ATOM 644 N N . ILE A 1 82 ? 14.678 3.016 -11.005 1.00 95.94 82 ILE A N 1
ATOM 645 C CA . ILE A 1 82 ? 14.560 4.375 -11.563 1.00 95.94 82 ILE A CA 1
ATOM 646 C C . ILE A 1 82 ? 15.932 4.908 -12.000 1.00 95.94 82 ILE A C 1
ATOM 648 O O . ILE A 1 82 ? 16.049 5.455 -13.088 1.00 95.94 82 ILE A O 1
ATOM 652 N N . LEU A 1 83 ? 16.977 4.729 -11.182 1.00 96.06 83 LEU A N 1
ATOM 653 C CA . LEU A 1 83 ? 18.333 5.187 -11.519 1.00 96.06 83 LEU A CA 1
ATOM 654 C C . LEU A 1 83 ? 18.948 4.464 -12.721 1.00 96.06 83 LEU A C 1
ATOM 656 O O . LEU A 1 83 ? 19.773 5.051 -13.399 1.00 96.06 83 LEU A O 1
ATOM 660 N N . MET A 1 84 ? 18.585 3.205 -12.962 1.00 94.88 84 MET A N 1
ATOM 661 C CA . MET A 1 84 ? 19.082 2.425 -14.099 1.00 94.88 84 MET A CA 1
ATOM 662 C C . MET A 1 84 ? 18.401 2.817 -15.421 1.00 94.88 84 MET A C 1
ATOM 664 O O . MET A 1 84 ? 18.960 2.584 -16.487 1.00 94.88 84 MET A O 1
ATOM 668 N N . LEU A 1 85 ? 17.184 3.364 -15.357 1.00 90.69 85 LEU A N 1
ATOM 669 C CA . LEU A 1 85 ? 16.424 3.812 -16.528 1.00 90.69 85 LEU A CA 1
ATOM 670 C C . LEU A 1 85 ? 16.755 5.253 -16.961 1.00 90.69 85 LEU A C 1
ATOM 672 O O . LEU A 1 85 ? 16.269 5.679 -18.008 1.00 90.69 85 LEU A O 1
ATOM 676 N N . ASN A 1 86 ? 17.544 5.979 -16.164 1.00 73.44 86 ASN A N 1
ATOM 677 C CA . ASN A 1 86 ? 18.008 7.344 -16.430 1.00 73.44 86 ASN A CA 1
ATOM 678 C C . ASN A 1 86 ? 19.462 7.342 -16.908 1.00 73.44 86 ASN A C 1
ATOM 680 O O . ASN A 1 86 ? 19.801 8.238 -17.709 1.00 73.44 86 ASN A O 1
#